Protein AF-E6KIN9-F1 (afdb_monomer_lite)

Sequence (131 aa):
MSNKKINPDNLSRVNGAFKDMSGELKHNVSDLISSSATEKIEAATDGIKKLSKEMVETISSLDEYLGAVGEAFRSADASMAQSIGQNMYTKAPESREERRERYIQGGKDSKERHNRRKMVEIAESQYKDFP

Structure (mmCIF, N/CA/C/O backbone):
data_AF-E6KIN9-F1
#
_entry.id   AF-E6KIN9-F1
#
loop_
_atom_site.group_PDB
_atom_site.id
_atom_site.type_symbol
_atom_site.label_atom_id
_atom_site.label_alt_id
_atom_site.label_comp_id
_atom_site.label_asym_id
_atom_site.label_entity_id
_atom_site.label_seq_id
_atom_site.pdbx_PDB_ins_code
_atom_site.Cartn_x
_atom_site.Cartn_y
_atom_site.Cartn_z
_atom_site.occupancy
_atom_site.B_iso_or_equiv
_atom_site.auth_seq_id
_atom_site.auth_comp_id
_atom_site.auth_asym_id
_atom_site.auth_atom_id
_atom_site.pdbx_PDB_model_num
ATOM 1 N N . MET A 1 1 ? 3.619 -13.505 -9.764 1.00 45.97 1 MET A N 1
ATOM 2 C CA . MET A 1 1 ? 2.652 -12.884 -8.833 1.00 45.97 1 MET A CA 1
ATOM 3 C C . MET A 1 1 ? 3.299 -12.815 -7.461 1.00 45.97 1 MET A C 1
ATOM 5 O O . MET A 1 1 ? 3.755 -13.846 -6.987 1.00 45.97 1 MET A O 1
ATOM 9 N N . SER A 1 2 ? 3.423 -11.621 -6.872 1.00 50.53 2 SER A N 1
ATOM 10 C CA . SER A 1 2 ? 3.926 -11.473 -5.500 1.00 50.53 2 SER A CA 1
ATOM 11 C C . SER A 1 2 ? 2.958 -12.180 -4.555 1.00 50.53 2 SER A C 1
ATOM 13 O O . SER A 1 2 ? 1.777 -11.832 -4.515 1.00 50.53 2 SER A O 1
ATOM 15 N N . ASN A 1 3 ? 3.428 -13.207 -3.846 1.00 53.94 3 ASN A N 1
ATOM 16 C CA . ASN A 1 3 ? 2.644 -13.827 -2.786 1.00 53.94 3 ASN A CA 1
ATOM 17 C C . ASN A 1 3 ? 2.479 -12.783 -1.681 1.00 53.94 3 ASN A C 1
ATOM 19 O O . ASN A 1 3 ? 3.423 -12.521 -0.931 1.00 53.94 3 ASN A O 1
ATOM 23 N N . LYS A 1 4 ? 1.290 -12.173 -1.590 1.00 57.25 4 LYS A N 1
ATOM 24 C CA . LYS A 1 4 ? 0.917 -11.368 -0.425 1.00 57.25 4 LYS A CA 1
ATOM 25 C C . LYS A 1 4 ? 1.078 -12.268 0.803 1.00 57.25 4 LYS A C 1
ATOM 27 O O . LYS A 1 4 ? 0.307 -13.200 0.998 1.00 57.25 4 LYS A O 1
ATOM 32 N N . LYS A 1 5 ? 2.114 -12.012 1.610 1.00 60.97 5 LYS A N 1
ATOM 33 C CA . LYS A 1 5 ? 2.368 -12.743 2.866 1.00 60.97 5 LYS A CA 1
ATOM 34 C C . LYS A 1 5 ? 1.278 -12.490 3.911 1.00 60.97 5 LYS A C 1
ATOM 36 O O . LYS A 1 5 ? 1.162 -13.245 4.868 1.00 60.97 5 LYS A O 1
ATOM 41 N N . ILE A 1 6 ? 0.497 -11.431 3.725 1.00 64.19 6 ILE A N 1
ATOM 42 C CA . ILE A 1 6 ? -0.587 -11.032 4.609 1.00 64.19 6 ILE A CA 1
ATOM 43 C C . ILE A 1 6 ? -1.901 -11.387 3.921 1.00 64.19 6 ILE A C 1
ATOM 45 O O . ILE A 1 6 ? -2.191 -10.901 2.827 1.00 64.19 6 ILE A O 1
ATOM 49 N N . ASN A 1 7 ? -2.658 -12.289 4.547 1.00 69.94 7 ASN A N 1
ATOM 50 C CA . ASN A 1 7 ? -3.966 -12.702 4.060 1.00 69.94 7 ASN A CA 1
ATOM 51 C C . ASN A 1 7 ? -4.984 -11.577 4.353 1.00 69.94 7 ASN A C 1
ATOM 53 O O . ASN A 1 7 ? -5.218 -11.295 5.534 1.00 69.94 7 ASN A O 1
ATOM 57 N N . PRO A 1 8 ? -5.592 -10.951 3.327 1.00 71.06 8 PRO A N 1
ATOM 58 C CA . PRO A 1 8 ? -6.555 -9.865 3.517 1.00 71.06 8 PRO A CA 1
ATOM 59 C C . PRO A 1 8 ? -7.780 -10.299 4.336 1.00 71.06 8 PRO A C 1
ATOM 61 O O . PRO A 1 8 ? -8.296 -9.514 5.128 1.00 71.06 8 PRO A O 1
ATOM 64 N N . ASP A 1 9 ? -8.186 -11.568 4.252 1.00 74.56 9 ASP A N 1
ATOM 65 C CA . ASP A 1 9 ? -9.291 -12.093 5.058 1.00 74.56 9 ASP A CA 1
ATOM 66 C C . ASP A 1 9 ? -8.937 -12.122 6.549 1.00 74.56 9 ASP A C 1
ATOM 68 O O . ASP A 1 9 ? -9.801 -11.939 7.403 1.00 74.56 9 ASP A O 1
ATOM 72 N N . ASN A 1 10 ? -7.663 -12.347 6.889 1.00 79.00 10 ASN A N 1
ATOM 73 C CA . ASN A 1 10 ? -7.220 -12.343 8.282 1.00 79.00 10 ASN A CA 1
ATOM 74 C C . ASN A 1 10 ? -7.187 -10.919 8.843 1.00 79.00 10 ASN A C 1
ATOM 76 O O . ASN A 1 10 ? -7.649 -10.711 9.961 1.00 79.00 10 ASN A O 1
ATOM 80 N N . LEU A 1 11 ? -6.712 -9.944 8.062 1.00 78.56 11 LEU A N 1
ATOM 81 C CA . LEU A 1 11 ? -6.789 -8.523 8.422 1.00 78.56 11 LEU A CA 1
ATOM 82 C C . LEU A 1 11 ? -8.240 -8.087 8.638 1.00 78.56 11 LEU A C 1
ATOM 84 O O . LEU A 1 11 ? -8.553 -7.489 9.662 1.00 78.56 11 LEU A O 1
ATOM 88 N N . SER A 1 12 ? -9.134 -8.449 7.715 1.00 76.94 12 SER A N 1
ATOM 89 C CA . SER A 1 12 ? -10.560 -8.130 7.802 1.00 76.94 12 SER A CA 1
ATOM 90 C C . SER A 1 12 ? -11.215 -8.734 9.049 1.00 76.94 12 SER A C 1
ATOM 92 O O . SER A 1 12 ? -11.911 -8.026 9.776 1.00 76.94 12 SER A O 1
ATOM 94 N N . ARG A 1 13 ? -10.934 -10.009 9.361 1.00 82.69 13 ARG A N 1
ATOM 95 C CA . ARG A 1 13 ? -11.434 -10.677 10.577 1.00 82.69 13 ARG A CA 1
ATOM 96 C C . ARG A 1 13 ? -10.950 -10.001 11.855 1.00 82.69 13 ARG A C 1
ATOM 98 O O . ARG A 1 13 ? -11.752 -9.765 12.751 1.00 82.69 13 ARG A O 1
ATOM 105 N N . VAL A 1 14 ? -9.656 -9.689 11.942 1.00 82.31 14 VAL A N 1
ATOM 106 C CA . VAL A 1 14 ? -9.080 -9.026 13.122 1.00 82.31 14 VAL A CA 1
ATOM 107 C C . VAL A 1 14 ? -9.661 -7.619 13.277 1.00 82.31 14 VAL A C 1
ATOM 109 O O . VAL A 1 14 ? -10.068 -7.246 14.373 1.00 82.31 14 VAL A O 1
ATOM 112 N N . ASN A 1 15 ? -9.783 -6.867 12.181 1.00 82.81 15 ASN A N 1
ATOM 113 C CA . ASN A 1 15 ? -10.396 -5.541 12.183 1.00 82.81 15 ASN A CA 1
ATOM 114 C C . ASN A 1 15 ? -11.861 -5.581 12.658 1.00 82.81 15 ASN A C 1
ATOM 116 O O . ASN A 1 15 ? -12.270 -4.785 13.503 1.00 82.81 15 ASN A O 1
ATOM 120 N N . GLY A 1 16 ? -12.637 -6.549 12.158 1.00 82.88 16 GLY A N 1
ATOM 121 C CA . GLY A 1 16 ? -14.011 -6.800 12.595 1.00 82.88 16 GLY A CA 1
ATOM 122 C C . GLY A 1 16 ? -14.095 -7.101 14.090 1.00 82.88 16 GLY A C 1
ATOM 123 O O . GLY A 1 16 ? -14.849 -6.441 14.794 1.00 82.88 16 GLY A O 1
ATOM 124 N N . ALA A 1 17 ? -13.242 -7.995 14.598 1.00 83.38 17 ALA A N 1
ATOM 125 C CA . ALA A 1 17 ? -13.228 -8.359 16.014 1.00 83.38 17 ALA A CA 1
ATOM 126 C C . ALA A 1 17 ? -12.970 -7.159 16.944 1.00 83.38 17 ALA A C 1
ATOM 128 O O . ALA A 1 17 ? -13.654 -7.008 17.954 1.00 83.38 17 ALA A O 1
ATOM 129 N N . PHE A 1 18 ? -12.025 -6.272 16.609 1.00 83.31 18 PHE A N 1
ATOM 130 C CA . PHE A 1 18 ? -11.771 -5.068 17.413 1.00 83.31 18 PHE A CA 1
ATOM 131 C C . PHE A 1 18 ? -12.903 -4.041 17.316 1.00 83.31 18 PHE A C 1
ATOM 133 O O . PHE A 1 18 ? -13.233 -3.384 18.309 1.00 83.31 18 PHE A O 1
ATOM 140 N N . LYS A 1 19 ? -13.535 -3.924 16.145 1.00 83.06 19 LYS A N 1
ATOM 141 C CA . LYS A 1 19 ? -14.710 -3.072 15.959 1.00 83.06 19 LYS A CA 1
ATOM 142 C C . LYS A 1 19 ? -15.888 -3.568 16.798 1.00 83.06 19 LYS A C 1
ATOM 144 O O . LYS A 1 19 ? -16.463 -2.769 17.539 1.00 83.06 19 LYS A O 1
ATOM 149 N N . ASP A 1 20 ? -16.182 -4.862 16.735 1.00 84.38 20 ASP A N 1
ATOM 150 C CA . ASP A 1 20 ? -17.251 -5.509 17.496 1.00 84.38 20 ASP A CA 1
ATOM 151 C C . ASP A 1 20 ? -16.984 -5.391 18.999 1.00 84.38 20 ASP A C 1
ATOM 153 O O . ASP A 1 20 ? -17.839 -4.903 19.733 1.00 84.38 20 ASP A O 1
ATOM 157 N N . MET A 1 21 ? -15.757 -5.672 19.449 1.00 81.00 21 MET A N 1
ATOM 158 C CA . MET A 1 21 ? -15.351 -5.501 20.848 1.00 81.00 21 MET A CA 1
ATOM 159 C C . MET A 1 21 ? -15.559 -4.064 21.345 1.00 81.00 21 MET A C 1
ATOM 161 O O . MET A 1 21 ? -16.088 -3.851 22.435 1.00 81.00 21 MET A O 1
ATOM 165 N N . SER A 1 22 ? -15.207 -3.056 20.539 1.00 76.69 22 SER A N 1
ATOM 166 C CA . SER A 1 22 ? -15.454 -1.654 20.901 1.00 76.69 22 SER A CA 1
ATOM 167 C C . SER A 1 22 ? -16.953 -1.327 21.019 1.00 76.69 22 SER A C 1
ATOM 169 O O . SER A 1 22 ? -17.339 -0.477 21.826 1.00 76.69 22 SER A O 1
ATOM 171 N N . GLY A 1 23 ? -17.800 -1.994 20.230 1.00 76.50 23 GLY A N 1
ATOM 172 C CA . GLY A 1 23 ? -19.254 -1.846 20.258 1.00 76.50 23 GLY A CA 1
ATOM 173 C C . GLY A 1 23 ? -19.915 -2.583 21.425 1.00 76.50 23 GLY A C 1
ATOM 174 O O . GLY A 1 23 ? -20.863 -2.059 22.009 1.00 76.50 23 GLY A O 1
ATOM 175 N N . GLU A 1 24 ? -19.401 -3.758 21.790 1.00 77.69 24 GLU A N 1
ATOM 176 C CA . GLU A 1 24 ? -19.955 -4.624 22.837 1.00 77.69 24 GLU A CA 1
ATOM 177 C C . GLU A 1 24 ? -19.557 -4.226 24.262 1.00 77.69 24 GLU A C 1
ATOM 179 O O . GLU A 1 24 ? -20.255 -4.589 25.211 1.00 77.69 24 GLU A O 1
ATOM 184 N N . LEU A 1 25 ? -18.487 -3.444 24.440 1.00 74.81 25 LEU A N 1
ATOM 185 C CA . LEU A 1 25 ? -18.139 -2.852 25.735 1.00 74.81 25 LEU A CA 1
ATOM 186 C C . LEU A 1 25 ? -19.237 -1.866 26.171 1.00 74.81 25 LEU A C 1
ATOM 188 O O . LEU A 1 25 ? -19.310 -0.723 25.698 1.00 74.81 25 LEU A O 1
ATOM 192 N N . LYS A 1 26 ? -20.114 -2.356 27.057 1.00 66.56 26 LYS A N 1
ATOM 193 C CA . LYS A 1 26 ? -21.262 -1.646 27.634 1.00 66.56 26 LYS A CA 1
ATOM 194 C C . LYS A 1 26 ? -20.878 -0.854 28.885 1.00 66.56 26 LYS A C 1
ATOM 196 O O . LYS A 1 26 ? -20.085 -1.310 29.703 1.00 66.56 26 LYS A O 1
ATOM 201 N N . HIS A 1 27 ? -21.516 0.299 29.054 1.00 63.56 27 HIS A N 1
ATOM 202 C CA . HIS A 1 27 ? -21.292 1.252 30.141 1.00 63.56 27 HIS A CA 1
ATOM 203 C C . HIS A 1 27 ? -22.396 1.102 31.199 1.00 63.56 27 HIS A C 1
ATOM 205 O O . HIS A 1 27 ? -23.215 1.990 31.383 1.00 63.56 27 HIS A O 1
ATOM 211 N N . ASN A 1 28 ? -22.509 -0.083 31.806 1.00 61.47 28 ASN A N 1
ATOM 212 C CA . ASN A 1 28 ? -23.708 -0.433 32.586 1.00 61.47 28 ASN A CA 1
ATOM 213 C C . ASN A 1 28 ? -23.390 -0.865 34.026 1.00 61.47 28 ASN A C 1
ATOM 215 O O . ASN A 1 28 ? -24.254 -1.389 34.724 1.00 61.47 28 ASN A O 1
ATOM 219 N N . VAL A 1 29 ? -22.140 -0.721 34.472 1.00 57.16 29 VAL A N 1
ATOM 220 C CA . VAL A 1 29 ? -21.733 -1.169 35.814 1.00 57.16 29 VAL A CA 1
ATOM 221 C C . VAL A 1 29 ? -22.260 -0.209 36.889 1.00 57.16 29 VAL A C 1
ATOM 223 O O . VAL A 1 29 ? -22.621 -0.655 37.979 1.00 57.16 29 VAL A O 1
ATOM 226 N N . SER A 1 30 ? -22.382 1.082 36.563 1.00 54.84 30 SER A N 1
ATOM 227 C CA . SER A 1 30 ? -22.960 2.142 37.408 1.00 54.84 30 SER A CA 1
ATOM 228 C C . SER A 1 30 ? -24.428 1.922 37.757 1.00 54.84 30 SER A C 1
ATOM 230 O O . SER A 1 30 ? -24.817 2.210 38.887 1.00 54.84 30 SER A O 1
ATOM 232 N N . ASP A 1 31 ? -25.206 1.318 36.858 1.00 60.41 31 ASP A N 1
ATOM 233 C CA . ASP A 1 31 ? -26.614 0.974 37.106 1.00 60.41 31 ASP A CA 1
ATOM 234 C C . ASP A 1 31 ? -26.790 -0.168 38.123 1.00 60.41 31 ASP A C 1
ATOM 236 O O . ASP A 1 31 ? -27.868 -0.335 38.693 1.00 60.41 31 ASP A O 1
ATOM 240 N N . LEU A 1 32 ? -25.749 -0.976 38.353 1.00 61.91 32 LEU A N 1
ATOM 241 C CA . LEU A 1 32 ? -25.825 -2.173 39.195 1.00 61.91 32 LEU A CA 1
ATOM 242 C C . LEU A 1 32 ? -25.329 -1.925 40.625 1.00 61.91 32 LEU A C 1
ATOM 244 O O . LEU A 1 32 ? -25.883 -2.499 41.563 1.00 61.91 32 LEU A O 1
ATOM 248 N N . ILE A 1 33 ? -24.281 -1.110 40.810 1.00 63.66 33 ILE A N 1
ATOM 249 C CA . ILE A 1 33 ? -23.667 -0.837 42.122 1.00 63.66 33 ILE A CA 1
ATOM 250 C C . ILE A 1 33 ? -23.073 0.583 42.130 1.00 63.66 33 ILE A C 1
ATOM 252 O O . ILE A 1 33 ? -22.160 0.870 41.359 1.00 63.66 33 ILE A O 1
ATOM 256 N N . SER A 1 34 ? -23.494 1.462 43.048 1.00 62.84 34 SER A N 1
ATOM 257 C CA . SER A 1 34 ? -22.838 2.764 43.262 1.00 62.84 34 SER A CA 1
ATOM 258 C C . SER A 1 34 ? -21.614 2.603 44.177 1.00 62.84 34 SER A C 1
ATOM 260 O O . SER A 1 34 ? -21.741 2.566 45.403 1.00 62.84 34 SER A O 1
ATOM 262 N N . SER A 1 35 ? -20.419 2.461 43.601 1.00 72.25 35 SER A N 1
ATOM 263 C CA . SER A 1 35 ? -19.170 2.324 44.363 1.00 72.25 35 SER A CA 1
ATOM 264 C C . SER A 1 35 ? -17.969 2.900 43.613 1.00 72.25 35 SER A C 1
ATOM 266 O O . SER A 1 35 ? -17.979 2.990 42.390 1.00 72.25 35 SER A O 1
ATOM 268 N N . SER A 1 36 ? -16.880 3.200 44.323 1.00 72.88 36 SER A N 1
ATOM 269 C CA . SER A 1 36 ? -15.607 3.598 43.697 1.00 72.88 36 SER A CA 1
ATOM 270 C C . SER A 1 36 ? -14.972 2.489 42.844 1.00 72.88 36 SER A C 1
ATOM 272 O O . SER A 1 36 ? -14.122 2.761 41.996 1.00 72.88 36 SER A O 1
ATOM 274 N N . ALA A 1 37 ? -15.372 1.227 43.042 1.00 74.06 37 ALA A N 1
ATOM 275 C CA . ALA A 1 37 ? -14.986 0.136 42.151 1.00 74.06 37 ALA A CA 1
ATOM 276 C C . ALA A 1 37 ? -15.663 0.276 40.780 1.00 74.06 37 ALA A C 1
ATOM 278 O O . ALA A 1 37 ? -15.050 -0.034 39.762 1.00 74.06 37 ALA A O 1
ATOM 279 N N . THR A 1 38 ? -16.884 0.805 40.751 1.00 76.88 38 THR A N 1
ATOM 280 C CA . THR A 1 38 ? -17.659 1.033 39.533 1.00 76.88 38 THR A CA 1
ATOM 281 C C . THR A 1 38 ? -16.999 2.070 38.629 1.00 76.88 38 THR A C 1
ATOM 283 O O . THR A 1 38 ? -16.762 1.779 37.462 1.00 76.88 38 THR A O 1
ATOM 286 N N . GLU A 1 39 ? -16.578 3.211 39.181 1.00 77.00 39 GLU A N 1
ATOM 287 C CA . GLU A 1 39 ? -15.846 4.253 38.436 1.00 77.00 39 GLU A CA 1
ATOM 288 C C . GLU A 1 39 ? -14.544 3.721 37.815 1.00 77.00 39 GLU A C 1
ATOM 290 O O . GLU A 1 39 ? -14.203 4.034 36.675 1.00 77.00 39 GLU A O 1
ATOM 295 N N . LYS A 1 40 ? -13.811 2.867 38.544 1.00 82.50 40 LYS A N 1
ATOM 296 C CA . LYS A 1 40 ? -12.580 2.245 38.030 1.00 82.50 40 LYS A CA 1
ATOM 297 C C . LYS A 1 40 ? -12.853 1.269 36.889 1.00 82.50 40 LYS A C 1
ATOM 299 O O . LYS A 1 40 ? -12.061 1.203 35.951 1.00 82.50 40 LYS A O 1
ATOM 304 N N . ILE A 1 41 ? -13.942 0.504 36.969 1.00 82.38 41 ILE A N 1
ATOM 305 C CA . ILE A 1 41 ? -14.342 -0.434 35.914 1.00 82.38 41 ILE A CA 1
ATOM 306 C C . ILE A 1 41 ? -14.800 0.327 34.667 1.00 82.38 41 ILE A C 1
ATOM 308 O O . ILE A 1 41 ? -14.439 -0.065 33.558 1.00 82.38 41 ILE A O 1
ATOM 312 N N . GLU A 1 42 ? -15.530 1.430 34.825 1.00 82.12 42 GLU A N 1
ATOM 313 C CA . GLU A 1 42 ? -15.919 2.300 33.709 1.00 82.12 42 GLU A CA 1
ATOM 314 C C . GLU A 1 42 ? -14.698 2.905 33.017 1.00 82.12 42 GLU A C 1
ATOM 316 O O . GLU A 1 42 ? -14.527 2.725 31.814 1.00 82.12 42 GLU A O 1
ATOM 321 N N . ALA A 1 43 ? -13.772 3.493 33.779 1.00 84.94 43 ALA A N 1
ATOM 322 C CA . ALA A 1 43 ? -12.537 4.042 33.222 1.00 84.94 43 ALA A CA 1
ATOM 323 C C . ALA A 1 43 ? -11.694 2.978 32.489 1.00 84.94 43 ALA A C 1
ATOM 325 O O . ALA A 1 43 ? -11.116 3.249 31.433 1.00 84.94 43 ALA A O 1
ATOM 326 N N . ALA A 1 44 ? -11.633 1.751 33.017 1.00 85.94 44 ALA A N 1
ATOM 327 C CA . ALA A 1 44 ? -10.965 0.639 32.344 1.00 85.94 44 ALA A CA 1
ATOM 328 C C . ALA A 1 44 ? -11.688 0.232 31.047 1.00 85.94 44 ALA A C 1
ATOM 330 O O . ALA A 1 44 ? -11.037 -0.008 30.030 1.00 85.94 44 ALA A O 1
ATOM 331 N N . THR A 1 45 ? -13.022 0.196 31.065 1.00 85.06 45 THR A N 1
ATOM 332 C CA . THR A 1 45 ? -13.866 -0.117 29.901 1.00 85.06 45 THR A CA 1
ATOM 333 C C . THR A 1 45 ? -13.658 0.907 28.787 1.00 85.06 45 THR A C 1
ATOM 335 O O . THR A 1 45 ? -13.431 0.527 27.636 1.00 85.06 45 THR A O 1
ATOM 338 N N . ASP A 1 46 ? -13.632 2.195 29.126 1.00 85.81 46 ASP A N 1
ATOM 339 C CA . ASP A 1 46 ? -13.335 3.281 28.190 1.00 85.81 46 ASP A CA 1
ATOM 340 C C . ASP A 1 46 ? -11.917 3.185 27.624 1.00 85.81 46 ASP A C 1
ATOM 342 O O . ASP A 1 46 ? -11.715 3.351 26.417 1.00 85.81 46 ASP A O 1
ATOM 346 N N . GLY A 1 47 ? -10.935 2.852 28.467 1.00 89.38 47 GLY A N 1
ATOM 347 C CA . GLY A 1 47 ? -9.558 2.608 28.043 1.00 89.38 47 GLY A CA 1
ATOM 348 C C . GLY A 1 47 ? -9.456 1.483 27.010 1.00 89.38 47 GLY A C 1
ATOM 349 O O . GLY A 1 47 ? -8.841 1.665 25.958 1.00 89.38 47 GLY A O 1
ATOM 350 N N . ILE A 1 48 ? -10.112 0.346 27.259 1.00 88.19 48 ILE A N 1
ATOM 351 C CA . ILE A 1 48 ? -10.142 -0.791 26.324 1.00 88.19 48 ILE A CA 1
ATOM 352 C C . ILE A 1 48 ? -10.870 -0.405 25.032 1.00 88.19 48 ILE A C 1
ATOM 354 O O . ILE A 1 48 ? -10.411 -0.736 23.937 1.00 88.19 48 ILE A O 1
ATOM 358 N N . LYS A 1 49 ? -11.979 0.330 25.125 1.00 86.38 49 LYS A N 1
ATOM 359 C CA . LYS A 1 49 ? -12.746 0.787 23.960 1.00 86.38 49 LYS A CA 1
ATOM 360 C C . LYS A 1 49 ? -11.935 1.733 23.080 1.00 86.38 49 LYS A C 1
A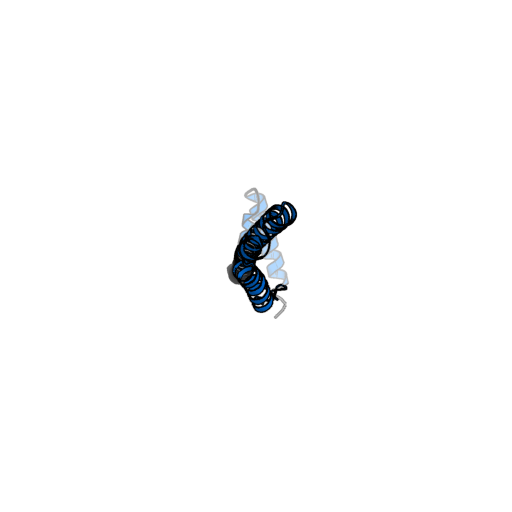TOM 362 O O . LYS A 1 49 ? -11.979 1.611 21.856 1.00 86.38 49 LYS A O 1
ATOM 367 N N . LYS A 1 50 ? -11.167 2.640 23.688 1.00 89.44 50 LYS A N 1
ATOM 368 C CA . LYS A 1 50 ? -10.232 3.525 22.987 1.00 89.44 50 LYS A CA 1
ATOM 369 C C . LYS A 1 50 ? -9.128 2.729 22.290 1.00 89.44 50 LYS A C 1
ATOM 371 O O . LYS A 1 50 ? -8.971 2.872 21.083 1.00 89.44 50 LYS A O 1
ATOM 376 N N . LEU A 1 51 ? -8.449 1.838 23.015 1.00 90.44 51 LEU A N 1
ATOM 377 C CA . LEU A 1 51 ? -7.421 0.949 22.457 1.00 90.44 51 LEU A CA 1
ATOM 378 C C . LEU A 1 51 ? -7.946 0.134 21.270 1.00 90.44 51 LEU A C 1
ATOM 380 O O . LEU A 1 51 ? -7.288 0.038 20.240 1.00 90.44 51 LEU A O 1
ATOM 384 N N . SER A 1 52 ? -9.160 -0.405 21.382 1.00 85.88 52 SER A N 1
ATOM 385 C CA . SER A 1 52 ? -9.790 -1.185 20.311 1.00 85.88 52 SER A CA 1
ATOM 386 C C . SER A 1 52 ? -9.982 -0.362 19.034 1.00 85.88 52 SER A C 1
ATOM 388 O O . SER A 1 52 ? -9.730 -0.860 17.939 1.00 85.88 52 SER A O 1
ATOM 390 N N . LYS A 1 53 ? -10.385 0.910 19.158 1.00 85.38 53 LYS A N 1
ATOM 391 C CA . LYS A 1 53 ? -10.523 1.828 18.015 1.00 85.38 53 LYS A CA 1
ATOM 392 C C . LYS A 1 53 ? -9.172 2.186 17.396 1.00 85.38 53 LYS A C 1
ATOM 394 O O . LYS A 1 53 ? -9.035 2.132 16.180 1.00 85.38 53 LYS A O 1
ATOM 399 N N . GLU A 1 54 ? -8.169 2.482 18.217 1.00 89.81 54 GLU A N 1
ATOM 400 C CA . GLU A 1 54 ? -6.811 2.777 17.737 1.00 89.81 54 GLU A CA 1
ATOM 401 C C . GLU A 1 54 ? -6.196 1.571 17.002 1.00 89.81 54 GLU A C 1
ATOM 403 O O . GLU A 1 54 ? -5.511 1.731 15.988 1.00 89.81 54 GLU A O 1
ATOM 408 N N . MET A 1 55 ? -6.485 0.343 17.450 1.00 88.56 55 MET A N 1
ATOM 409 C CA . MET A 1 55 ? -6.064 -0.875 16.749 1.00 88.56 55 MET A CA 1
ATOM 410 C C . MET A 1 55 ? -6.740 -1.024 15.379 1.00 88.56 55 MET A C 1
ATOM 412 O O . MET A 1 55 ? -6.056 -1.376 14.420 1.00 88.56 55 MET A O 1
ATOM 416 N N . VAL A 1 56 ? -8.035 -0.708 15.251 1.00 86.31 56 VAL A N 1
ATOM 417 C CA . VAL A 1 56 ? -8.754 -0.675 13.956 1.00 86.31 56 VAL A CA 1
ATOM 418 C C . VAL A 1 56 ? -8.093 0.301 12.975 1.00 86.31 56 VAL A C 1
ATOM 420 O O . VAL A 1 56 ? -7.833 -0.047 11.819 1.00 86.31 56 VAL A O 1
ATOM 423 N N . GLU A 1 57 ? -7.770 1.510 13.435 1.00 84.12 57 GLU A N 1
ATOM 424 C CA . GLU A 1 57 ? -7.097 2.534 12.623 1.00 84.12 57 GLU A CA 1
ATOM 425 C C . GLU A 1 57 ? -5.689 2.091 12.198 1.00 84.12 57 GLU A C 1
ATOM 427 O O . GLU A 1 57 ? -5.310 2.217 11.029 1.00 84.12 57 GLU A O 1
ATOM 432 N N . THR A 1 58 ? -4.932 1.499 13.124 1.00 88.69 58 THR A N 1
ATOM 433 C CA . THR A 1 58 ? -3.573 0.997 12.869 1.00 88.69 58 THR A CA 1
ATOM 434 C C . THR A 1 58 ? -3.571 -0.133 11.840 1.00 88.69 58 THR A C 1
ATOM 436 O O . THR A 1 58 ? -2.761 -0.131 10.914 1.00 88.69 58 THR A O 1
ATOM 439 N N . ILE A 1 59 ? -4.493 -1.091 11.973 1.00 85.69 59 ILE A N 1
ATOM 440 C CA . ILE A 1 59 ? -4.653 -2.213 11.039 1.00 85.69 59 ILE A CA 1
ATOM 441 C C . ILE A 1 59 ? -5.005 -1.702 9.639 1.00 85.69 59 ILE A C 1
ATOM 443 O O . ILE A 1 59 ? -4.423 -2.166 8.660 1.00 85.69 59 ILE A O 1
ATOM 447 N N . SER A 1 60 ? -5.915 -0.730 9.549 1.00 82.19 60 SER A N 1
ATOM 448 C CA . SER A 1 60 ? -6.328 -0.133 8.272 1.00 82.19 60 SER A CA 1
ATOM 449 C C . SER A 1 60 ? -5.161 0.593 7.592 1.00 82.19 60 SER A C 1
ATOM 451 O O . SER A 1 60 ? -4.893 0.372 6.414 1.00 82.19 60 SER A O 1
ATOM 453 N N . SER A 1 61 ? -4.392 1.371 8.359 1.00 84.62 61 SER A N 1
ATOM 454 C CA . SER A 1 61 ? -3.211 2.089 7.857 1.00 84.62 61 SER A CA 1
ATOM 455 C C . SER A 1 61 ? -2.118 1.135 7.362 1.00 84.62 61 SER A C 1
ATOM 457 O O . SER A 1 61 ? -1.446 1.392 6.361 1.00 84.62 61 SER A O 1
ATOM 459 N N . LEU A 1 62 ? -1.933 0.007 8.055 1.00 86.44 62 LEU A N 1
ATOM 460 C CA . LEU A 1 62 ? -0.991 -1.028 7.645 1.00 86.44 62 LEU A CA 1
ATOM 461 C C . LEU A 1 62 ? -1.419 -1.699 6.331 1.00 86.44 62 LEU A C 1
ATOM 463 O O . LEU A 1 62 ? -0.565 -1.936 5.477 1.00 86.44 62 LEU A O 1
ATOM 467 N N . ASP A 1 63 ? -2.711 -1.994 6.156 1.00 82.56 63 ASP A N 1
ATOM 468 C CA . ASP A 1 63 ? -3.242 -2.571 4.913 1.00 82.56 63 ASP A CA 1
ATOM 469 C C . ASP A 1 63 ? -3.015 -1.639 3.713 1.00 82.56 63 ASP A C 1
ATOM 471 O O . ASP A 1 63 ? -2.462 -2.063 2.695 1.00 82.56 63 ASP A O 1
ATOM 475 N N . GLU A 1 64 ? -3.325 -0.348 3.866 1.00 84.56 64 GLU A N 1
ATOM 476 C CA . GLU A 1 64 ? -3.078 0.671 2.838 1.00 84.56 64 GLU A CA 1
ATOM 477 C C . GLU A 1 64 ? -1.595 0.759 2.462 1.00 84.56 64 GLU A C 1
ATOM 479 O O . GLU A 1 64 ? -1.240 0.709 1.279 1.00 84.56 64 GLU A O 1
ATOM 484 N N . TYR A 1 65 ? -0.710 0.825 3.462 1.00 86.81 65 TYR A N 1
ATOM 485 C CA . TYR A 1 65 ? 0.734 0.881 3.240 1.00 86.81 65 TYR A CA 1
ATOM 486 C C . TYR A 1 65 ? 1.239 -0.334 2.450 1.00 86.81 65 TYR A C 1
ATOM 488 O O . TYR A 1 65 ? 1.989 -0.197 1.482 1.00 86.81 65 TYR A O 1
ATOM 496 N N . LEU A 1 66 ? 0.811 -1.537 2.830 1.00 84.50 66 LEU A N 1
ATOM 497 C CA . LEU A 1 66 ? 1.210 -2.770 2.152 1.00 84.50 66 LEU A CA 1
ATOM 498 C C . LEU A 1 66 ? 0.635 -2.865 0.735 1.00 84.50 66 LEU A C 1
ATOM 500 O O . LEU A 1 66 ? 1.299 -3.407 -0.155 1.00 84.50 66 LEU A O 1
ATOM 504 N N . GLY A 1 67 ? -0.567 -2.328 0.514 1.00 83.00 67 GLY A N 1
ATOM 505 C CA . GLY A 1 67 ? -1.153 -2.144 -0.810 1.00 83.00 67 GLY A CA 1
ATOM 506 C C . GLY A 1 67 ? -0.261 -1.283 -1.702 1.00 83.00 67 GLY A C 1
ATOM 507 O O . GLY A 1 67 ? 0.168 -1.744 -2.763 1.00 83.00 67 GLY A O 1
ATOM 508 N N . ALA A 1 68 ? 0.110 -0.095 -1.222 1.00 85.38 68 ALA A N 1
ATOM 509 C CA . ALA A 1 68 ? 0.981 0.836 -1.938 1.00 85.38 68 ALA A CA 1
ATOM 510 C C . ALA A 1 68 ? 2.362 0.231 -2.248 1.00 85.38 68 ALA A C 1
ATOM 512 O O . ALA A 1 68 ? 2.864 0.343 -3.367 1.00 85.38 68 ALA A O 1
ATOM 513 N N . VAL A 1 69 ? 2.965 -0.480 -1.288 1.00 87.00 69 VAL A N 1
ATOM 514 C CA . VAL A 1 69 ? 4.231 -1.199 -1.503 1.00 87.00 69 VAL A CA 1
ATOM 515 C C . VAL A 1 69 ? 4.080 -2.258 -2.600 1.00 87.00 69 VAL A C 1
ATOM 517 O O . VAL A 1 69 ? 4.934 -2.364 -3.482 1.00 87.00 69 VAL A O 1
ATOM 520 N N . GLY A 1 70 ? 2.989 -3.028 -2.590 1.00 83.06 70 GLY A N 1
ATOM 521 C CA . GLY A 1 70 ? 2.707 -4.028 -3.620 1.00 83.06 70 GLY A CA 1
ATOM 522 C C . GLY A 1 70 ? 2.573 -3.426 -5.023 1.00 83.06 70 GLY A C 1
ATOM 523 O O . GLY A 1 70 ? 3.113 -3.978 -5.985 1.00 83.06 70 GLY A O 1
ATOM 524 N N . GLU A 1 71 ? 1.897 -2.285 -5.143 1.00 85.38 71 GLU A N 1
ATOM 525 C CA . GLU A 1 71 ? 1.763 -1.549 -6.404 1.00 85.38 71 GLU A CA 1
ATOM 526 C C . GLU A 1 71 ? 3.093 -0.977 -6.893 1.00 85.38 71 GLU A C 1
ATOM 528 O O . GLU A 1 71 ? 3.402 -1.075 -8.085 1.00 85.38 71 GLU A O 1
ATOM 533 N N . ALA A 1 72 ? 3.921 -0.453 -5.987 1.00 86.62 72 ALA A N 1
ATOM 534 C CA . ALA A 1 72 ? 5.256 0.034 -6.316 1.00 86.62 72 ALA A CA 1
ATOM 535 C C . ALA A 1 72 ? 6.145 -1.088 -6.877 1.00 86.62 72 ALA A C 1
ATOM 537 O O . ALA A 1 72 ? 6.749 -0.920 -7.938 1.00 86.62 72 ALA A O 1
ATOM 538 N N . PHE A 1 73 ? 6.167 -2.263 -6.234 1.00 85.50 73 PHE A N 1
ATOM 539 C CA . PHE A 1 73 ? 6.898 -3.427 -6.750 1.00 85.50 73 PHE A CA 1
ATOM 540 C C . PHE A 1 73 ? 6.378 -3.880 -8.115 1.00 85.50 73 PHE A C 1
ATOM 542 O O . PHE A 1 73 ? 7.175 -4.169 -9.004 1.00 85.50 73 PHE A O 1
ATOM 549 N N . ARG A 1 74 ? 5.053 -3.914 -8.311 1.00 84.62 74 ARG A N 1
ATOM 550 C CA . ARG A 1 74 ? 4.449 -4.276 -9.603 1.00 84.62 74 ARG A CA 1
ATOM 551 C C . ARG A 1 74 ? 4.827 -3.288 -10.707 1.00 84.62 74 ARG A C 1
ATOM 553 O O . ARG A 1 74 ? 5.094 -3.701 -11.831 1.00 84.62 74 ARG A O 1
ATOM 560 N N . SER A 1 75 ? 4.857 -1.999 -10.385 1.00 87.50 75 SER A N 1
ATOM 561 C CA . SER A 1 75 ? 5.227 -0.938 -11.324 1.00 87.50 75 SER A CA 1
ATOM 562 C C . SER A 1 75 ? 6.708 -1.010 -11.696 1.00 87.50 75 SER A C 1
ATOM 564 O O . SER A 1 75 ? 7.058 -0.899 -12.870 1.00 87.50 75 SER A O 1
ATOM 566 N N . ALA A 1 76 ? 7.579 -1.263 -10.715 1.00 87.00 76 ALA A N 1
ATOM 567 C CA . ALA A 1 76 ? 9.001 -1.488 -10.950 1.00 87.00 76 ALA A CA 1
ATOM 568 C C . ALA A 1 76 ? 9.245 -2.729 -11.826 1.00 87.00 76 ALA A C 1
ATOM 570 O O . ALA A 1 76 ? 10.011 -2.652 -12.782 1.00 87.00 76 ALA A O 1
ATOM 571 N N . ASP A 1 77 ? 8.559 -3.842 -11.552 1.00 85.06 77 ASP A N 1
ATOM 572 C CA . ASP A 1 77 ? 8.637 -5.074 -12.350 1.00 85.06 77 ASP A CA 1
ATOM 573 C C . ASP A 1 77 ? 8.201 -4.850 -13.804 1.00 85.06 77 ASP A C 1
ATOM 575 O O . ASP A 1 77 ? 8.928 -5.198 -14.734 1.00 85.06 77 ASP A O 1
ATOM 579 N N . ALA A 1 78 ? 7.069 -4.169 -14.013 1.00 86.12 78 ALA A N 1
ATOM 580 C CA . ALA A 1 78 ? 6.592 -3.813 -15.348 1.00 86.12 78 ALA A CA 1
ATOM 581 C C . ALA A 1 78 ? 7.585 -2.908 -16.100 1.00 86.12 78 ALA A C 1
ATOM 583 O O . ALA A 1 78 ? 7.862 -3.139 -17.277 1.00 86.12 78 ALA A O 1
ATOM 584 N N . SER A 1 79 ? 8.160 -1.914 -15.415 1.00 87.69 79 SER A N 1
ATOM 585 C CA . SER A 1 79 ? 9.180 -1.025 -15.982 1.00 87.69 79 SER A CA 1
ATOM 586 C C . SER A 1 79 ? 10.454 -1.785 -16.369 1.00 87.69 79 SER A C 1
ATOM 588 O O . SER A 1 79 ? 10.984 -1.598 -17.466 1.00 87.69 79 SER A O 1
ATOM 590 N N . MET A 1 80 ? 10.914 -2.713 -15.523 1.00 85.38 80 ME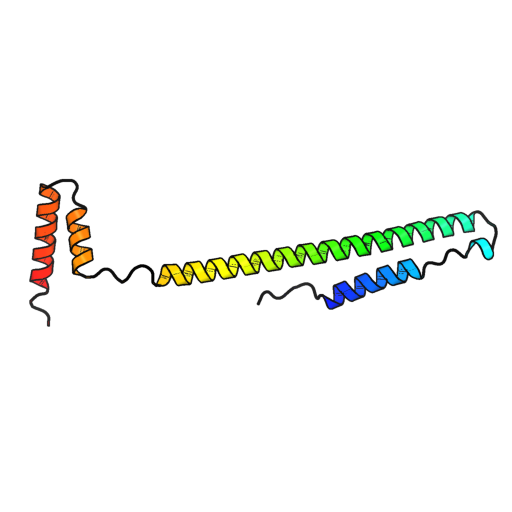T A N 1
ATOM 591 C CA . MET A 1 80 ? 12.050 -3.585 -15.836 1.00 85.38 80 MET A CA 1
ATOM 592 C C . MET A 1 80 ? 11.757 -4.485 -17.040 1.00 85.38 80 MET A C 1
ATOM 594 O O . MET A 1 80 ? 12.573 -4.551 -17.959 1.00 85.38 80 MET A O 1
ATOM 598 N N . ALA A 1 81 ? 10.587 -5.128 -17.086 1.00 84.38 81 ALA A N 1
ATOM 599 C CA . ALA A 1 81 ? 10.176 -5.960 -18.216 1.00 84.38 81 ALA A CA 1
ATOM 600 C C . ALA A 1 81 ? 10.120 -5.156 -19.527 1.00 84.38 81 ALA A C 1
ATOM 602 O O . ALA A 1 81 ? 10.614 -5.615 -20.559 1.00 84.38 81 ALA A O 1
ATOM 603 N N . GLN A 1 82 ? 9.586 -3.932 -19.483 1.00 81.38 82 GLN A N 1
ATOM 604 C CA . GLN A 1 82 ? 9.566 -3.025 -20.629 1.00 81.38 82 GLN A CA 1
ATOM 605 C C . GLN A 1 82 ? 10.981 -2.613 -21.055 1.00 81.38 82 GLN A C 1
ATOM 607 O O . GLN A 1 82 ? 11.279 -2.631 -22.247 1.00 81.38 82 GLN A O 1
ATOM 612 N N . SER A 1 83 ? 11.863 -2.279 -20.110 1.00 77.19 83 SER A N 1
ATOM 613 C CA . SER A 1 83 ? 13.254 -1.913 -20.401 1.00 77.19 83 SER A CA 1
ATOM 614 C C . SER A 1 83 ? 14.019 -3.060 -21.063 1.00 77.19 83 SER A C 1
ATOM 616 O O . SER A 1 83 ? 14.719 -2.841 -22.051 1.00 77.19 83 SER A O 1
ATOM 618 N N . ILE A 1 84 ? 13.839 -4.295 -20.585 1.00 74.31 84 ILE A N 1
ATOM 619 C CA . ILE A 1 84 ? 14.421 -5.486 -21.215 1.00 74.31 84 ILE A CA 1
ATOM 620 C C . ILE A 1 84 ? 13.856 -5.662 -22.628 1.00 74.31 84 ILE A C 1
ATOM 622 O O . ILE A 1 84 ? 14.628 -5.795 -23.574 1.00 74.31 84 ILE A O 1
ATOM 626 N N . GLY A 1 85 ? 12.530 -5.603 -22.794 1.00 69.31 85 GLY A N 1
ATOM 627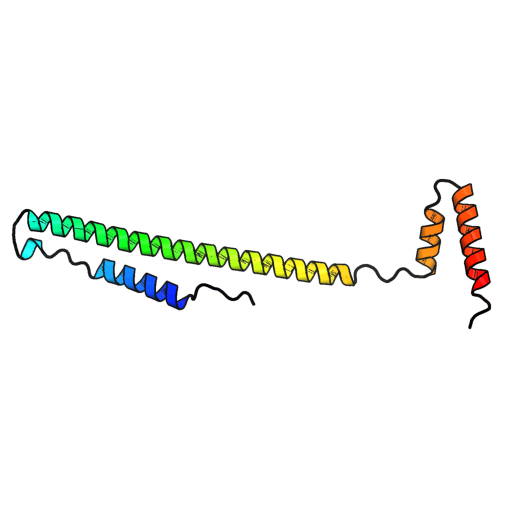 C CA . GLY A 1 85 ? 11.878 -5.744 -24.099 1.00 69.31 85 GLY A CA 1
ATOM 628 C C . GLY A 1 85 ? 12.320 -4.689 -25.120 1.00 69.31 85 GLY A C 1
ATOM 629 O O . GLY A 1 85 ? 12.555 -5.020 -26.281 1.00 69.31 85 GLY A O 1
ATOM 630 N N . GLN A 1 86 ? 12.497 -3.436 -24.691 1.00 60.34 86 GLN A N 1
ATOM 631 C CA . GLN A 1 86 ? 12.993 -2.352 -25.542 1.00 60.34 86 GLN A CA 1
ATOM 632 C C . GLN A 1 86 ? 14.493 -2.489 -25.846 1.00 60.34 86 GLN A C 1
ATOM 634 O O . GLN A 1 86 ? 14.907 -2.284 -26.984 1.00 60.34 86 GLN A O 1
ATOM 639 N N . ASN A 1 87 ? 15.328 -2.891 -24.888 1.00 57.97 87 ASN A N 1
ATOM 640 C CA . ASN A 1 87 ? 16.774 -3.012 -25.107 1.00 57.97 87 ASN A CA 1
ATOM 641 C C . ASN A 1 87 ? 17.183 -4.288 -25.865 1.00 57.97 87 ASN A C 1
ATOM 643 O O . ASN A 1 87 ? 18.263 -4.317 -26.449 1.00 57.97 87 ASN A O 1
ATOM 647 N N . MET A 1 88 ? 16.335 -5.323 -25.913 1.00 53.84 88 MET A N 1
ATOM 648 C CA . MET A 1 88 ? 16.621 -6.558 -26.660 1.00 53.84 88 MET A CA 1
ATOM 649 C C . MET A 1 88 ? 16.540 -6.398 -28.189 1.00 53.84 88 MET A C 1
ATOM 651 O O . MET A 1 88 ? 17.156 -7.186 -28.899 1.00 53.84 88 MET A O 1
ATOM 655 N N . TYR A 1 89 ? 15.808 -5.397 -28.699 1.00 52.28 89 TYR A N 1
ATOM 656 C CA . TYR A 1 89 ? 15.537 -5.239 -30.141 1.00 52.28 89 TYR A CA 1
ATOM 657 C C . TYR A 1 89 ? 15.894 -3.864 -30.727 1.00 52.28 89 TYR A C 1
ATOM 659 O O . TYR A 1 89 ? 15.750 -3.656 -31.930 1.00 52.28 89 TYR A O 1
ATOM 667 N N . THR A 1 90 ? 16.369 -2.907 -29.926 1.00 54.22 90 THR A N 1
ATOM 668 C CA . THR A 1 90 ? 16.625 -1.528 -30.399 1.00 54.22 90 THR A CA 1
ATOM 669 C C . THR A 1 90 ? 17.932 -1.341 -31.161 1.00 54.22 90 THR A C 1
ATOM 671 O O . THR A 1 90 ? 18.122 -0.299 -31.788 1.00 54.22 90 THR A O 1
ATOM 674 N N . LYS A 1 91 ? 18.817 -2.339 -31.185 1.00 58.34 91 LYS A N 1
ATOM 675 C CA . LYS A 1 91 ? 19.947 -2.354 -32.114 1.00 58.34 91 LYS A CA 1
ATOM 676 C C . LYS A 1 91 ? 19.867 -3.614 -32.956 1.00 58.34 91 LYS A C 1
ATOM 678 O O . LYS A 1 91 ? 20.142 -4.706 -32.463 1.00 58.34 91 LYS A O 1
ATOM 683 N N . ALA A 1 92 ? 19.500 -3.455 -34.228 1.00 61.09 92 ALA A N 1
ATOM 684 C CA . ALA A 1 92 ? 19.774 -4.489 -35.214 1.00 61.09 92 ALA A CA 1
ATOM 685 C C . ALA A 1 92 ? 21.259 -4.888 -35.090 1.00 61.09 92 ALA A C 1
ATOM 687 O O . ALA A 1 92 ? 22.092 -4.006 -34.833 1.00 61.09 92 ALA A O 1
ATOM 688 N N . PRO A 1 93 ? 21.609 -6.183 -35.200 1.00 60.97 93 PRO A N 1
ATOM 689 C CA . PRO A 1 93 ? 23.008 -6.57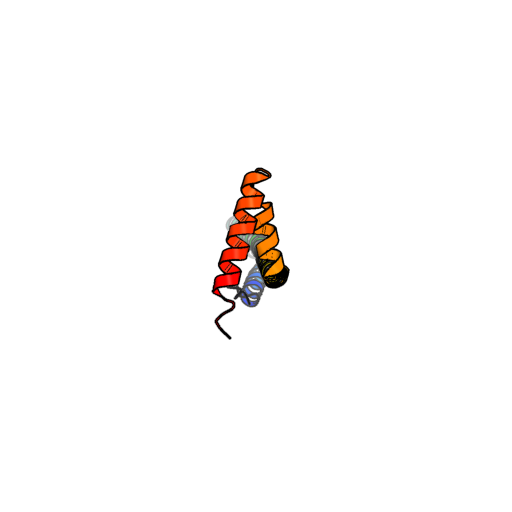8 -35.236 1.00 60.97 93 PRO A CA 1
ATOM 690 C C . PRO A 1 93 ? 23.696 -5.761 -36.330 1.00 60.97 93 PRO A C 1
ATOM 692 O O . PRO A 1 93 ? 23.255 -5.794 -37.477 1.00 60.97 93 PRO A O 1
ATOM 695 N N . GLU A 1 94 ? 24.716 -4.980 -35.950 1.00 69.94 94 GLU A N 1
ATOM 696 C CA . GLU A 1 94 ? 25.415 -4.101 -36.892 1.00 69.94 94 GLU A CA 1
ATOM 697 C C . GLU A 1 94 ? 25.866 -4.929 -38.089 1.00 69.94 94 GLU A C 1
ATOM 699 O O . GLU A 1 94 ? 26.502 -5.982 -37.914 1.00 69.94 94 GLU A O 1
ATOM 704 N N . SER A 1 95 ? 25.531 -4.461 -39.292 1.00 79.88 95 SER A N 1
ATOM 705 C CA . SER A 1 95 ? 25.936 -5.155 -40.506 1.00 79.88 95 SER A CA 1
ATOM 706 C C . SER A 1 95 ? 27.459 -5.252 -40.559 1.00 79.88 95 SER A C 1
ATOM 708 O O . SER A 1 95 ? 28.206 -4.503 -39.907 1.00 79.88 95 SER A O 1
ATOM 710 N N . ARG A 1 96 ? 27.957 -6.210 -41.342 1.00 78.94 96 ARG A N 1
ATOM 711 C CA . ARG A 1 96 ? 29.400 -6.355 -41.530 1.00 78.94 96 ARG A CA 1
ATOM 712 C C . ARG A 1 96 ? 29.995 -5.055 -42.083 1.00 78.94 96 ARG A C 1
ATOM 714 O O . ARG A 1 96 ? 31.082 -4.686 -41.649 1.00 78.94 96 ARG A O 1
ATOM 721 N N . GLU A 1 97 ? 29.284 -4.342 -42.959 1.00 82.25 97 GLU A N 1
ATOM 722 C CA . GLU A 1 97 ? 29.659 -3.009 -43.445 1.00 82.25 97 GLU A CA 1
ATOM 723 C C . GLU A 1 97 ? 29.699 -1.956 -42.326 1.00 82.25 97 GLU A C 1
ATOM 725 O O . GLU A 1 97 ? 30.705 -1.264 -42.168 1.00 82.25 97 GLU A O 1
ATOM 730 N N . GLU A 1 98 ? 28.661 -1.861 -41.495 1.00 84.25 98 GLU A N 1
ATOM 731 C CA . GLU A 1 98 ? 28.569 -0.854 -40.425 1.00 84.25 98 GLU A CA 1
ATOM 732 C C . GLU A 1 98 ? 29.686 -0.999 -39.384 1.00 84.25 98 GLU A C 1
ATOM 734 O O . GLU A 1 98 ? 30.267 -0.007 -38.926 1.00 84.25 98 GLU A O 1
ATOM 739 N N . ARG A 1 99 ? 30.051 -2.240 -39.043 1.00 82.44 99 ARG A N 1
ATOM 740 C CA . ARG A 1 99 ? 31.173 -2.526 -38.134 1.00 82.44 99 ARG A CA 1
ATOM 741 C C . ARG A 1 99 ? 32.515 -2.086 -38.716 1.00 82.44 99 ARG A C 1
ATOM 743 O O . ARG A 1 99 ? 33.364 -1.596 -37.965 1.00 82.44 99 ARG A O 1
ATOM 750 N N . ARG A 1 100 ? 32.720 -2.246 -40.030 1.00 85.62 100 ARG A N 1
ATOM 751 C CA . ARG A 1 100 ? 33.947 -1.808 -40.722 1.00 85.62 100 ARG A CA 1
ATOM 752 C C . ARG A 1 100 ? 34.082 -0.302 -40.678 1.00 85.62 100 ARG A C 1
ATOM 754 O O . ARG A 1 100 ? 35.124 0.204 -40.265 1.00 85.62 100 ARG A O 1
ATOM 761 N N . GLU A 1 101 ? 33.021 0.399 -41.062 1.00 86.50 101 GLU A N 1
ATOM 762 C CA . GLU A 1 101 ? 33.020 1.857 -41.112 1.00 86.50 101 GLU A CA 1
ATOM 763 C C . GLU A 1 101 ? 33.264 2.456 -39.728 1.00 86.50 101 GLU A C 1
ATOM 765 O O . GLU A 1 101 ? 34.115 3.331 -39.579 1.00 86.50 101 GLU A O 1
ATOM 770 N N . ARG A 1 102 ? 32.641 1.908 -38.678 1.00 86.44 102 ARG A N 1
ATOM 771 C CA . ARG A 1 102 ? 32.913 2.315 -37.290 1.00 86.44 102 ARG A CA 1
ATOM 772 C C . ARG A 1 102 ? 34.378 2.108 -36.894 1.00 86.44 102 ARG A C 1
ATOM 774 O O . ARG A 1 102 ? 34.989 2.997 -36.300 1.00 86.44 102 ARG A O 1
ATOM 781 N N . TYR A 1 103 ? 34.955 0.949 -37.216 1.00 88.75 103 TYR A N 1
ATOM 782 C CA . TYR A 1 103 ? 36.358 0.649 -36.912 1.00 88.75 103 TYR A CA 1
ATOM 783 C C . TYR A 1 103 ? 37.318 1.625 -37.607 1.00 88.75 103 TYR A C 1
ATOM 785 O O . TYR A 1 103 ? 38.264 2.113 -36.979 1.00 88.75 103 TYR A O 1
ATOM 793 N N . ILE A 1 104 ? 37.048 1.938 -38.877 1.00 90.06 104 ILE A N 1
ATOM 794 C CA . ILE A 1 104 ? 37.810 2.896 -39.679 1.00 90.06 104 ILE A CA 1
ATOM 795 C C . ILE A 1 104 ? 37.660 4.308 -39.112 1.00 90.06 104 ILE A C 1
ATOM 797 O O . ILE A 1 104 ? 38.663 4.987 -38.927 1.00 90.06 104 ILE A O 1
ATOM 801 N N . GLN A 1 105 ? 36.441 4.750 -38.801 1.00 88.94 105 GLN A N 1
ATOM 802 C CA . GLN A 1 105 ? 36.160 6.097 -38.294 1.00 88.94 105 GLN A CA 1
ATOM 803 C C . GLN A 1 105 ? 36.737 6.357 -36.897 1.00 88.94 105 GLN A C 1
ATOM 805 O O . GLN A 1 105 ? 37.014 7.508 -36.574 1.00 88.94 105 GLN A O 1
ATOM 810 N N . GLY A 1 106 ? 36.991 5.311 -36.104 1.00 88.62 106 GLY A N 1
ATOM 811 C CA . GLY A 1 106 ? 37.613 5.408 -34.780 1.00 88.62 106 GLY A CA 1
ATOM 812 C C . GLY A 1 106 ? 39.104 5.782 -34.764 1.00 88.62 106 GLY A C 1
ATOM 813 O O . GLY A 1 106 ? 39.697 5.813 -33.687 1.00 88.62 106 GLY A O 1
ATOM 814 N N . GLY A 1 107 ? 39.734 6.025 -35.919 1.00 90.44 107 GLY A N 1
ATOM 815 C CA . GLY A 1 107 ? 41.097 6.563 -35.982 1.00 90.44 107 GLY A CA 1
ATOM 816 C C . GLY A 1 107 ? 41.136 8.057 -35.644 1.00 90.44 107 GLY A C 1
ATOM 817 O O . GLY A 1 107 ? 40.313 8.829 -36.138 1.00 90.44 107 GLY A O 1
ATOM 818 N N . LYS A 1 108 ? 42.108 8.471 -34.826 1.00 89.88 108 LYS A N 1
ATOM 819 C CA . LYS A 1 108 ? 42.227 9.844 -34.308 1.00 89.88 108 LYS A CA 1
ATOM 820 C C . LYS A 1 108 ? 42.626 10.853 -35.387 1.00 89.88 108 LYS A C 1
ATOM 822 O O . LYS A 1 108 ? 42.241 12.015 -35.309 1.00 89.88 108 LYS A O 1
ATOM 827 N N . ASP A 1 109 ? 43.359 10.408 -36.406 1.00 91.88 109 ASP A N 1
ATOM 828 C CA . ASP A 1 109 ? 43.839 11.236 -37.514 1.00 91.88 109 ASP A CA 1
ATOM 829 C C . ASP A 1 109 ? 43.676 10.546 -38.886 1.00 91.88 109 ASP A C 1
ATOM 831 O O . ASP A 1 109 ? 43.171 9.427 -39.001 1.00 91.88 109 ASP A O 1
ATOM 835 N N . SER A 1 110 ? 44.031 11.236 -39.973 1.00 90.25 110 SER A N 1
ATOM 836 C CA . SER A 1 110 ? 43.892 10.703 -41.338 1.00 90.25 110 SER A CA 1
ATOM 837 C C . SER A 1 110 ? 44.804 9.501 -41.616 1.00 90.25 110 SER A C 1
ATOM 839 O O . SER A 1 110 ? 44.403 8.592 -42.346 1.00 90.25 110 SER A O 1
ATOM 841 N N . LYS A 1 111 ? 45.998 9.459 -41.013 1.00 92.94 111 LYS A N 1
ATOM 842 C CA . LYS A 1 111 ? 46.976 8.380 -41.190 1.00 92.94 111 LYS A CA 1
ATOM 843 C C . LYS A 1 111 ? 46.510 7.105 -40.491 1.00 92.94 111 LYS A C 1
ATOM 845 O O . LYS A 1 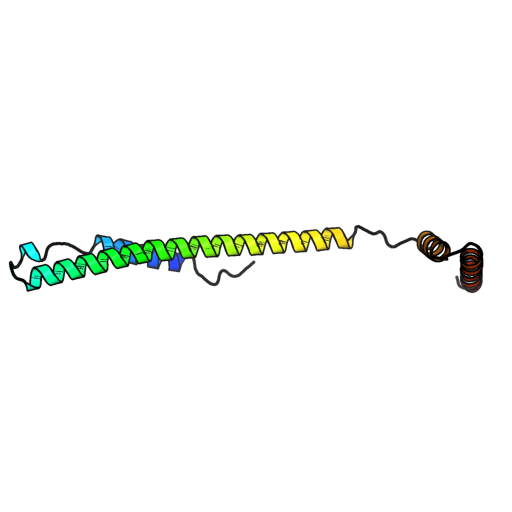111 ? 46.565 6.022 -41.068 1.00 92.94 111 LYS A O 1
ATOM 850 N N . GLU A 1 112 ? 45.980 7.229 -39.282 1.00 92.25 112 GLU A N 1
ATOM 851 C CA . GLU A 1 112 ? 45.427 6.120 -38.516 1.00 92.25 112 GLU A CA 1
ATOM 852 C C . GLU A 1 112 ? 44.185 5.536 -39.201 1.00 92.25 112 GLU A C 1
ATOM 854 O O . GLU A 1 112 ? 44.063 4.317 -39.325 1.00 92.25 112 GLU A O 1
ATOM 859 N N . ARG A 1 113 ? 43.295 6.387 -39.730 1.00 93.06 113 ARG A N 1
ATOM 860 C CA . ARG A 1 113 ? 42.128 5.936 -40.509 1.00 93.06 113 ARG A CA 1
ATOM 861 C C . ARG A 1 113 ? 42.533 5.212 -41.795 1.00 93.06 113 ARG A C 1
ATOM 863 O O . ARG A 1 113 ? 41.927 4.198 -42.132 1.00 93.06 113 ARG A O 1
ATOM 870 N N . HIS A 1 114 ? 43.579 5.676 -42.481 1.00 92.50 114 HIS A N 1
ATOM 871 C CA . HIS A 1 114 ? 44.133 4.997 -43.656 1.00 92.50 114 HIS A CA 1
ATOM 872 C C . HIS A 1 114 ? 44.689 3.604 -43.315 1.00 92.50 114 HIS A C 1
ATOM 874 O O . HIS A 1 114 ? 44.350 2.624 -43.978 1.00 92.50 114 HIS A O 1
ATOM 880 N N . ASN A 1 115 ? 45.472 3.492 -42.241 1.00 93.69 115 ASN A N 1
ATOM 881 C CA . ASN A 1 115 ? 46.020 2.210 -41.793 1.00 93.69 115 ASN A CA 1
ATOM 882 C C . ASN A 1 115 ? 44.912 1.227 -41.389 1.00 93.69 115 ASN A C 1
ATOM 884 O O . ASN A 1 115 ? 44.961 0.051 -41.744 1.00 93.69 115 ASN A O 1
ATOM 888 N N . ARG A 1 116 ? 43.873 1.712 -40.702 1.00 92.44 116 ARG A N 1
ATOM 889 C CA . ARG A 1 116 ? 42.699 0.908 -40.333 1.00 92.44 116 ARG A CA 1
ATOM 890 C C . ARG A 1 116 ? 41.938 0.401 -41.562 1.00 92.44 116 ARG A C 1
ATOM 892 O O . ARG A 1 116 ? 41.577 -0.771 -41.580 1.00 92.44 116 ARG A O 1
ATOM 899 N N . ARG A 1 117 ? 41.759 1.218 -42.612 1.00 92.81 117 ARG A N 1
ATOM 900 C CA . ARG A 1 117 ? 41.188 0.762 -43.902 1.00 92.81 117 ARG A CA 1
ATOM 901 C C . ARG A 1 117 ? 42.004 -0.373 -44.514 1.00 92.81 117 ARG A C 1
ATOM 903 O O . ARG A 1 117 ? 41.435 -1.388 -44.895 1.00 92.81 117 ARG A O 1
ATOM 910 N N . LYS A 1 118 ? 43.334 -0.246 -44.530 1.00 92.19 118 LYS A N 1
ATOM 911 C CA . LYS A 1 118 ? 44.225 -1.294 -45.050 1.00 92.19 118 LYS A CA 1
ATOM 912 C C . LYS A 1 118 ? 44.111 -2.607 -44.280 1.00 92.19 118 LYS A C 1
ATOM 914 O O . LYS A 1 118 ? 44.062 -3.665 -44.897 1.00 92.19 118 LYS A O 1
ATOM 919 N N . MET A 1 119 ? 44.006 -2.552 -42.954 1.00 87.94 119 MET A N 1
ATOM 920 C CA . MET A 1 119 ? 43.794 -3.755 -42.140 1.00 87.94 119 MET A CA 1
ATOM 921 C C . MET A 1 119 ? 42.461 -4.444 -42.451 1.00 87.94 119 MET A C 1
ATOM 923 O O . MET A 1 119 ? 42.403 -5.670 -42.498 1.00 87.94 119 MET A O 1
ATOM 927 N N . VAL A 1 120 ? 41.404 -3.667 -42.696 1.00 88.81 120 VAL A N 1
ATOM 928 C CA . VAL A 1 120 ? 40.088 -4.190 -43.092 1.00 88.81 120 VAL A CA 1
ATOM 929 C C . VAL A 1 120 ? 40.152 -4.878 -44.462 1.00 88.81 120 VAL A C 1
ATOM 931 O O . VAL A 1 120 ? 39.641 -5.990 -44.594 1.00 88.81 120 VAL A O 1
ATOM 934 N N . GLU A 1 121 ? 40.824 -4.263 -45.441 1.00 87.56 121 GLU A N 1
ATOM 935 C CA . GLU A 1 121 ? 41.044 -4.831 -46.783 1.00 87.56 121 GLU A CA 1
ATOM 936 C C . GLU A 1 121 ? 41.824 -6.158 -46.725 1.00 87.56 121 GLU A C 1
ATOM 938 O O . GLU A 1 121 ? 41.453 -7.124 -47.390 1.00 87.56 121 GLU A O 1
ATOM 943 N N . ILE A 1 122 ? 42.884 -6.223 -45.908 1.00 86.31 122 ILE A N 1
ATOM 944 C CA . ILE A 1 122 ? 43.706 -7.433 -45.725 1.00 86.31 122 ILE A CA 1
ATOM 945 C C . ILE A 1 122 ? 42.908 -8.536 -45.028 1.00 86.31 122 ILE A C 1
ATOM 947 O O . ILE A 1 122 ? 42.965 -9.696 -45.426 1.00 86.31 122 ILE A O 1
ATOM 951 N N . ALA A 1 123 ? 42.153 -8.191 -43.985 1.00 82.06 123 ALA A N 1
ATOM 952 C CA . ALA A 1 123 ? 41.313 -9.162 -43.303 1.00 82.06 123 ALA A CA 1
ATOM 953 C C . ALA A 1 123 ? 40.252 -9.729 -44.256 1.00 82.06 123 ALA A C 1
ATOM 955 O O . ALA A 1 123 ? 39.987 -10.920 -44.222 1.00 82.06 123 ALA A O 1
ATOM 956 N N . GLU A 1 124 ? 39.665 -8.918 -45.140 1.00 80.12 124 GLU A N 1
ATOM 957 C CA . GLU A 1 124 ? 38.716 -9.405 -46.149 1.00 80.12 124 GLU A CA 1
ATOM 958 C C . GLU A 1 124 ? 39.324 -10.289 -47.212 1.00 80.12 124 GLU A C 1
ATOM 960 O O . GLU A 1 124 ? 38.683 -11.259 -47.612 1.00 80.12 124 GLU A O 1
ATOM 965 N N . SER A 1 125 ? 40.517 -9.952 -47.696 1.00 78.31 125 SER A N 1
ATOM 966 C CA . SER A 1 125 ? 41.163 -10.745 -48.734 1.00 78.31 125 SER A CA 1
ATOM 967 C C . SER A 1 125 ? 41.504 -12.150 -48.242 1.00 78.31 125 SER A C 1
ATOM 969 O O . SER A 1 125 ? 41.414 -13.080 -49.033 1.00 78.31 125 SER A O 1
ATOM 971 N N . GLN A 1 126 ? 41.783 -12.327 -46.946 1.00 69.81 126 GLN A N 1
ATOM 972 C CA . GLN A 1 126 ? 42.039 -13.640 -46.334 1.00 69.81 126 GLN A CA 1
ATOM 973 C C . GLN A 1 126 ? 40.811 -14.561 -46.277 1.00 69.81 126 GLN A C 1
ATOM 975 O O . GLN A 1 126 ? 40.969 -15.774 -46.202 1.00 69.81 126 GLN A O 1
ATOM 980 N N . TYR A 1 127 ? 39.593 -14.013 -46.327 1.00 63.16 127 TYR A N 1
ATOM 981 C CA . TYR A 1 127 ? 38.354 -14.802 -46.319 1.00 63.16 127 TYR A CA 1
ATOM 982 C C . TYR A 1 127 ? 37.718 -14.940 -47.710 1.00 63.16 127 TYR A C 1
ATOM 984 O O . TYR A 1 127 ? 36.601 -15.436 -47.804 1.00 63.16 127 TYR A O 1
ATOM 992 N N . LYS A 1 128 ? 38.387 -14.509 -48.792 1.00 61.31 128 LYS A N 1
ATOM 993 C CA . LYS A 1 128 ? 37.894 -14.723 -50.168 1.00 61.31 128 LYS A CA 1
ATOM 994 C C . LYS A 1 128 ? 38.030 -16.173 -50.643 1.00 61.31 128 LYS A C 1
ATOM 996 O O . LYS A 1 128 ? 37.333 -16.553 -51.577 1.00 61.31 128 LYS A O 1
ATOM 1001 N N . ASP A 1 129 ? 38.887 -16.956 -49.989 1.00 61.25 129 ASP A N 1
ATOM 1002 C CA . ASP A 1 129 ? 39.198 -18.339 -50.368 1.00 61.25 129 ASP A CA 1
ATOM 1003 C C . ASP A 1 129 ? 38.346 -19.390 -49.628 1.00 61.25 129 ASP A C 1
ATOM 1005 O O . ASP A 1 129 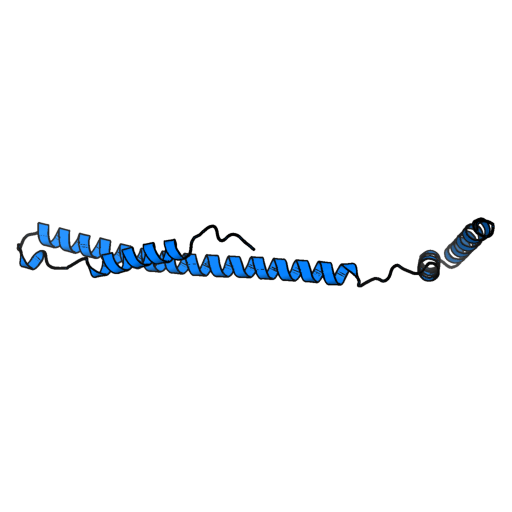? 38.503 -20.587 -49.868 1.00 61.25 129 ASP A O 1
ATOM 1009 N N . PHE A 1 130 ? 37.436 -18.972 -48.738 1.00 56.81 130 PHE A N 1
ATOM 1010 C CA . PHE A 1 130 ? 36.521 -19.873 -48.032 1.00 56.81 130 PHE A CA 1
ATOM 1011 C C . PHE A 1 130 ? 35.077 -19.655 -48.527 1.00 56.81 130 PHE A C 1
ATOM 1013 O O . PHE A 1 130 ? 34.598 -18.523 -48.431 1.00 56.81 130 PHE A O 1
ATOM 1020 N N . PRO A 1 131 ? 34.412 -20.694 -49.080 1.00 56.38 131 PRO A N 1
ATOM 1021 C CA . PRO A 1 131 ? 33.039 -20.610 -49.584 1.00 56.38 131 PRO A CA 1
ATOM 1022 C C . PRO A 1 131 ? 31.997 -20.381 -48.483 1.00 56.38 131 PRO A C 1
ATOM 1024 O O . PRO A 1 131 ? 32.217 -20.841 -47.337 1.00 56.38 131 PRO A O 1
#

Secondary structure (DSSP, 8-state):
----SS-HHHHHHHHHHHHHHHHH----STTT--SHHHHHHHHHHHHHHHHHHHHHHHHHHHHHHHHHHHHHHHHHHHHHHHHHHHHTTSSPPPPHHHHHHHHHHT-SSHHHHHHHHHHHHHHHHHTTT--

Organism: NCBI:txid888049

pLDDT: mean 78.48, std 11.71, range [45.97, 93.69]

Foldseek 3Di:
DPPPPDDVVVLVVLLVVLVVLLVPLDLCLCVVDPDPVSVVVNVVSVVSSVVSVVVSVVSVVVVVVVVVVVVVVVVVVVVVVVVCVCVVPVDDPQDPVRVLVVQLVPQPDPVRSVVSNVVVVVVVVVCPPPD

Radius of gyration: 37.35 Å; chains: 1; bounding box: 74×32×95 Å